Protein AF-A0A4V2QMM6-F1 (afdb_monomer_lite)

pLDDT: mean 82.6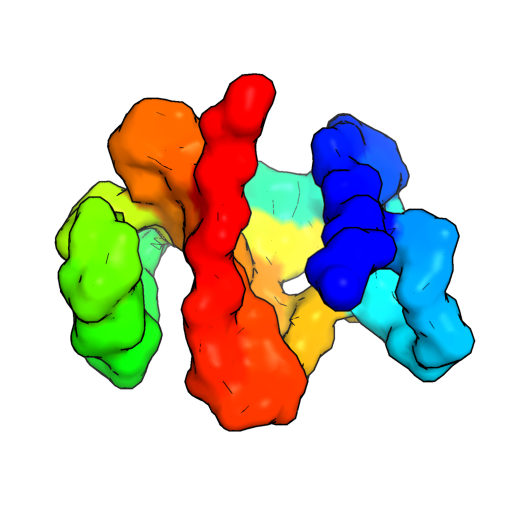5, std 11.98, range [41.34, 94.31]

Foldseek 3Di:
DDWDFDDDQAFTGTPDDPDDQAGQGRKDWAWDPDDDPPVVCVQCVVVVANDWTKTWIDGPDTHHADDPTWIWTAGPPRWIWGAHPVRHIDIDDDD

Radius of gyration: 12.96 Å; chains: 1; bounding box: 29×26×33 Å

Sequence (95 aa):
MGKRLTFSRTRLAWDQPQATHDACSDPQFVRVDKPAPAELRVQLRKLRMPRPTTFAIKCRSGSWGPDDNPVVFRGAGGVLAMTWYDGGMLKLVRR

Structure (mmCIF, N/CA/C/O backbone):
data_AF-A0A4V2QMM6-F1
#
_entry.id   AF-A0A4V2QMM6-F1
#
loop_
_atom_site.group_PDB
_atom_site.id
_atom_site.type_symbol
_atom_site.label_atom_id
_atom_site.label_alt_id
_atom_site.label_comp_id
_atom_site.label_asym_id
_atom_site.label_entity_id
_atom_site.label_seq_id
_atom_site.pdbx_PDB_ins_code
_atom_site.Cartn_x
_atom_site.Cartn_y
_atom_site.Cartn_z
_atom_site.occupancy
_atom_site.B_iso_or_equiv
_atom_site.auth_seq_id
_atom_site.auth_comp_id
_atom_site.auth_asym_id
_atom_site.auth_atom_id
_atom_site.pdbx_PDB_model_num
ATOM 1 N N . MET A 1 1 ? -16.188 11.461 -10.738 1.00 41.34 1 MET A N 1
ATOM 2 C CA . MET A 1 1 ? -14.769 11.072 -10.900 1.00 41.34 1 MET A CA 1
ATOM 3 C C . MET A 1 1 ? -14.625 9.584 -10.613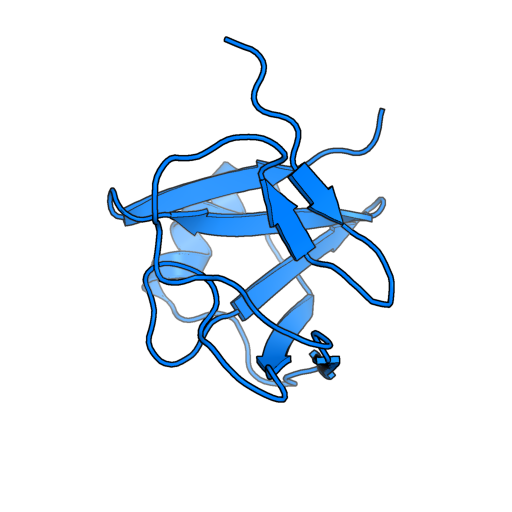 1.00 41.34 1 MET A C 1
ATOM 5 O O . MET A 1 1 ? -14.577 9.197 -9.455 1.00 41.34 1 MET A O 1
ATOM 9 N N . GLY A 1 2 ? -14.652 8.747 -11.651 1.00 51.88 2 GLY A N 1
ATOM 10 C CA . GLY A 1 2 ? -14.513 7.296 -11.531 1.00 51.88 2 GLY A CA 1
ATOM 11 C C . GLY A 1 2 ? -13.239 6.853 -12.230 1.00 51.88 2 GLY A C 1
ATOM 12 O O . GLY A 1 2 ? -13.245 6.674 -13.440 1.00 51.88 2 GLY A O 1
ATOM 13 N N . LYS A 1 3 ? -12.143 6.715 -11.483 1.00 62.78 3 LYS A N 1
ATOM 14 C CA . LYS A 1 3 ? -10.959 5.999 -11.968 1.00 62.78 3 LYS A CA 1
ATOM 15 C C . LYS A 1 3 ? -11.083 4.558 -11.485 1.00 62.78 3 LYS A C 1
ATOM 17 O O . LYS A 1 3 ? -11.393 4.337 -10.314 1.00 62.78 3 LYS A O 1
ATOM 22 N N . ARG A 1 4 ? -10.902 3.583 -12.377 1.00 65.62 4 ARG A N 1
ATOM 23 C CA . ARG A 1 4 ? -10.998 2.159 -12.030 1.00 65.62 4 ARG A CA 1
ATOM 24 C C . ARG A 1 4 ? -9.599 1.624 -11.761 1.00 65.62 4 ARG A C 1
ATOM 26 O O . ARG A 1 4 ? -8.759 1.674 -12.650 1.00 65.62 4 ARG A O 1
ATOM 33 N N . LEU A 1 5 ? -9.341 1.162 -10.540 1.00 70.25 5 LEU A N 1
ATOM 34 C CA . LEU A 1 5 ? -8.131 0.409 -10.221 1.00 70.25 5 LEU A CA 1
ATOM 35 C C . LEU A 1 5 ? -8.397 -1.058 -10.553 1.00 70.25 5 LEU A C 1
ATOM 37 O O . LEU A 1 5 ? -9.241 -1.690 -9.917 1.00 70.25 5 LEU A O 1
ATOM 41 N N . THR A 1 6 ? -7.680 -1.601 -11.527 1.00 77.25 6 THR A N 1
ATOM 42 C CA . THR A 1 6 ? -7.595 -3.045 -11.725 1.00 77.25 6 THR A CA 1
ATOM 43 C C . THR A 1 6 ? -6.600 -3.594 -10.722 1.00 77.25 6 THR A C 1
ATOM 45 O O . THR A 1 6 ? -5.428 -3.236 -10.769 1.00 77.25 6 THR A O 1
ATOM 48 N N . PHE A 1 7 ? -7.061 -4.471 -9.830 1.00 79.38 7 PHE A N 1
ATOM 49 C CA . PHE A 1 7 ? -6.216 -5.219 -8.905 1.00 79.38 7 PHE A CA 1
ATOM 50 C C . PHE A 1 7 ? -6.471 -6.722 -9.066 1.00 79.38 7 PHE A C 1
ATOM 52 O O . PHE A 1 7 ? -7.544 -7.224 -8.733 1.00 79.38 7 PHE A O 1
ATOM 59 N N . SER A 1 8 ? -5.490 -7.438 -9.610 1.00 75.56 8 SER A N 1
ATOM 60 C CA . SER A 1 8 ? -5.550 -8.868 -9.922 1.00 75.56 8 SER A CA 1
ATOM 61 C C . SER A 1 8 ? -4.215 -9.556 -9.624 1.00 75.56 8 SER A C 1
ATOM 63 O O . SER A 1 8 ? -3.237 -8.898 -9.273 1.00 75.56 8 SER A O 1
ATOM 65 N N . ARG A 1 9 ? -4.158 -10.884 -9.802 1.00 73.06 9 ARG A N 1
ATOM 66 C CA . ARG A 1 9 ? -2.916 -11.659 -9.631 1.00 73.06 9 ARG A CA 1
ATOM 67 C C . ARG A 1 9 ? -1.812 -11.276 -10.619 1.00 73.06 9 ARG A C 1
ATOM 69 O O . ARG A 1 9 ? -0.658 -11.531 -10.326 1.00 73.06 9 ARG A O 1
ATOM 76 N N . THR A 1 10 ? -2.164 -10.713 -11.772 1.00 75.19 10 THR A N 1
ATOM 77 C CA . THR A 1 10 ? -1.213 -10.431 -12.861 1.00 75.19 10 THR A CA 1
ATOM 78 C C . 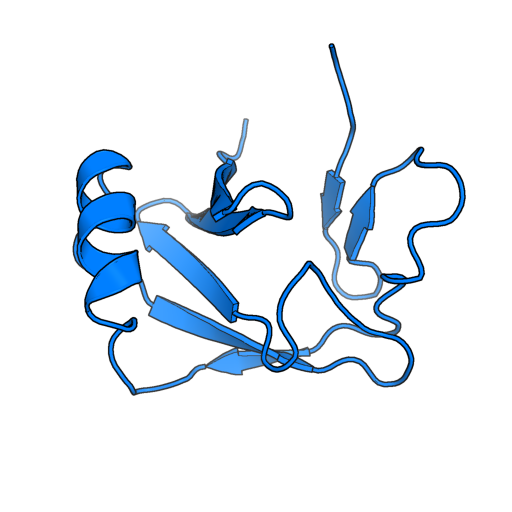THR A 1 10 ? -1.090 -8.944 -13.180 1.00 75.19 10 THR A C 1
ATOM 80 O O . THR A 1 10 ? -0.200 -8.548 -13.927 1.00 75.19 10 THR A O 1
ATOM 83 N N . ARG A 1 11 ? -1.980 -8.105 -12.639 1.00 67.44 11 ARG A N 1
ATOM 84 C CA . ARG A 1 11 ? -2.064 -6.682 -12.978 1.00 67.44 11 ARG A CA 1
ATOM 85 C C . ARG A 1 11 ? -2.586 -5.860 -11.810 1.00 67.44 11 ARG A C 1
ATOM 87 O O . ARG A 1 11 ? -3.683 -6.134 -11.317 1.00 67.44 11 ARG A O 1
ATOM 94 N N . LEU A 1 12 ? -1.834 -4.826 -11.440 1.00 78.88 12 LEU A N 1
ATOM 95 C CA . LEU A 1 12 ? -2.255 -3.754 -10.546 1.00 78.88 12 LEU A CA 1
ATOM 96 C C . LEU A 1 12 ? -2.012 -2.411 -11.257 1.00 78.88 12 LEU A C 1
ATOM 98 O O . LEU A 1 12 ? -0.876 -1.969 -11.363 1.00 78.88 12 LEU A O 1
ATOM 102 N N . ALA A 1 13 ? -3.063 -1.809 -11.815 1.00 76.56 13 ALA A N 1
ATOM 103 C CA . ALA A 1 13 ? -2.967 -0.577 -12.604 1.00 76.56 13 ALA A CA 1
ATOM 104 C C . ALA A 1 13 ? -4.301 0.177 -12.619 1.00 76.56 13 ALA A C 1
ATOM 106 O O . ALA A 1 13 ? -5.362 -0.427 -12.473 1.00 76.56 13 ALA A O 1
ATOM 107 N N . TRP A 1 14 ? -4.271 1.488 -12.846 1.00 69.00 14 TRP A N 1
ATOM 108 C CA . TRP A 1 14 ? -5.484 2.252 -13.135 1.00 69.00 14 TRP A CA 1
ATOM 109 C C . TRP A 1 14 ? -5.859 2.074 -14.609 1.00 69.00 14 TRP A C 1
ATOM 111 O O . TRP A 1 14 ? -5.012 2.209 -15.485 1.00 69.00 14 TRP A O 1
ATOM 121 N N . ASP A 1 15 ? -7.128 1.798 -14.903 1.00 65.75 15 ASP A N 1
ATOM 122 C CA . ASP A 1 15 ? -7.598 1.496 -16.262 1.00 65.75 15 ASP A CA 1
ATOM 123 C C . ASP A 1 15 ? -7.667 2.727 -17.185 1.00 65.75 15 ASP A C 1
ATOM 125 O O . ASP A 1 15 ? -8.148 2.602 -18.302 1.00 65.75 15 ASP A O 1
ATOM 129 N N . GLN A 1 16 ? -7.159 3.887 -16.749 1.00 67.12 16 GLN A N 1
ATOM 130 C CA . GLN A 1 16 ? -6.787 5.040 -17.585 1.00 67.12 16 GLN A CA 1
ATOM 131 C C . GLN A 1 16 ? -6.000 6.082 -16.757 1.00 67.12 16 GLN A C 1
ATOM 133 O O . GLN A 1 16 ? -6.592 6.919 -16.065 1.00 67.12 16 GLN A O 1
ATOM 138 N N . PRO A 1 17 ? -4.660 6.054 -16.810 1.00 52.38 17 PRO A N 1
ATOM 139 C CA . PRO A 1 17 ? -3.904 7.300 -16.758 1.00 52.38 17 PRO A CA 1
ATOM 140 C C . PRO A 1 17 ? -2.883 7.380 -17.901 1.00 52.38 17 PRO A C 1
ATOM 142 O O . PRO A 1 17 ? -2.214 6.403 -18.234 1.00 52.38 17 PRO A O 1
ATOM 145 N N . GLN A 1 18 ? -2.758 8.571 -18.490 1.00 50.25 18 GLN A N 1
ATOM 146 C CA . GLN A 1 18 ? -1.581 8.948 -19.270 1.00 50.25 18 GLN A CA 1
ATOM 147 C C . GLN A 1 18 ? -0.325 8.656 -18.439 1.00 50.25 18 GLN A C 1
ATOM 149 O O . GLN A 1 18 ? -0.200 9.177 -17.335 1.00 50.25 18 GLN A O 1
ATOM 154 N N . ALA A 1 19 ? 0.548 7.810 -18.991 1.00 50.25 19 ALA A N 1
ATOM 155 C CA . ALA A 1 19 ? 1.975 7.685 -18.697 1.00 50.25 19 ALA A CA 1
ATOM 156 C C . ALA A 1 19 ? 2.412 8.005 -17.252 1.00 50.25 19 ALA A C 1
ATOM 158 O O . ALA A 1 19 ? 3.273 8.850 -17.034 1.00 50.25 19 ALA A O 1
ATOM 159 N N . THR A 1 20 ? 1.868 7.314 -16.253 1.00 53.75 20 THR A N 1
ATOM 160 C CA . THR A 1 20 ? 2.622 7.119 -15.009 1.00 53.75 20 THR A CA 1
ATOM 161 C C . THR A 1 20 ? 3.558 5.940 -15.254 1.00 53.75 20 THR A C 1
ATOM 163 O O . THR A 1 20 ? 3.095 4.884 -15.691 1.00 53.75 20 THR A O 1
ATOM 166 N N . HIS A 1 21 ? 4.862 6.107 -15.014 1.00 57.88 21 HIS A N 1
ATOM 167 C CA . HIS A 1 21 ? 5.879 5.051 -15.174 1.00 57.88 21 HIS A CA 1
ATOM 168 C C . HIS A 1 21 ? 5.646 3.830 -14.250 1.00 57.88 21 HIS A C 1
ATOM 170 O O . HIS A 1 21 ? 6.310 2.800 -14.356 1.00 57.88 21 HIS A O 1
ATOM 176 N N . ASP A 1 22 ? 4.637 3.937 -13.396 1.00 66.56 22 ASP A N 1
ATOM 177 C CA . ASP A 1 22 ? 4.162 3.025 -12.369 1.00 66.56 22 ASP A CA 1
ATOM 178 C C . ASP A 1 22 ? 3.317 1.879 -12.942 1.00 66.56 22 ASP A C 1
ATOM 180 O O . ASP A 1 22 ? 2.180 1.615 -12.537 1.00 66.56 22 ASP A O 1
ATOM 184 N N . ALA A 1 23 ? 3.869 1.201 -13.942 1.00 75.75 23 ALA A N 1
ATOM 185 C CA . ALA A 1 23 ? 3.319 -0.028 -14.486 1.00 75.75 23 ALA A CA 1
ATOM 186 C C . ALA A 1 23 ? 4.022 -1.223 -13.831 1.00 75.75 23 ALA A C 1
ATOM 188 O O . ALA A 1 23 ? 4.925 -1.828 -14.410 1.00 75.75 23 ALA A O 1
ATOM 189 N N . CYS A 1 24 ? 3.603 -1.562 -12.610 1.00 83.44 24 CYS A N 1
ATOM 190 C CA . CYS A 1 24 ? 4.117 -2.729 -11.901 1.00 83.44 24 CYS A CA 1
ATOM 191 C C . CYS A 1 24 ? 3.715 -4.018 -12.631 1.00 83.44 24 CYS A C 1
ATOM 193 O O . CYS A 1 24 ? 2.547 -4.426 -12.618 1.00 83.44 24 CYS A O 1
ATOM 195 N N . SER A 1 25 ? 4.689 -4.656 -13.277 1.00 85.88 25 SER A N 1
ATOM 196 C CA . SER A 1 25 ? 4.502 -5.938 -13.952 1.00 85.88 25 SER A CA 1
ATOM 197 C C . SER A 1 25 ? 4.624 -7.083 -12.954 1.00 85.88 25 SER A C 1
ATOM 199 O O . SER A 1 25 ? 5.605 -7.142 -12.209 1.00 85.88 25 SER A O 1
ATOM 201 N N . ASP A 1 26 ? 3.649 -7.997 -12.971 1.00 84.56 26 ASP A N 1
ATOM 202 C CA . ASP A 1 26 ? 3.612 -9.198 -12.124 1.00 84.56 26 ASP A CA 1
ATOM 203 C C . ASP A 1 26 ? 3.798 -8.872 -10.622 1.00 84.56 26 ASP A C 1
ATOM 205 O O . ASP A 1 26 ? 4.814 -9.236 -10.022 1.00 84.56 26 ASP A O 1
ATOM 209 N N . PRO A 1 27 ? 2.859 -8.113 -10.014 1.00 88.88 27 PRO A N 1
ATOM 210 C CA . PRO A 1 27 ? 3.003 -7.642 -8.644 1.00 88.88 27 PRO A CA 1
ATOM 211 C C . PRO A 1 27 ? 2.957 -8.801 -7.645 1.00 88.88 27 PRO A C 1
ATOM 213 O O . PRO A 1 27 ? 1.960 -9.518 -7.530 1.00 88.88 27 PRO A O 1
ATOM 216 N N . GLN A 1 28 ? 4.009 -8.922 -6.842 1.00 92.12 28 GLN A N 1
ATOM 217 C CA . GLN A 1 28 ? 4.077 -9.834 -5.709 1.00 92.12 28 GLN A CA 1
ATOM 218 C C . GLN A 1 28 ? 3.912 -9.073 -4.396 1.00 92.12 28 GLN A C 1
ATOM 220 O O . GLN A 1 28 ? 4.595 -8.082 -4.139 1.00 92.12 28 GLN A O 1
ATOM 225 N N . PHE A 1 29 ? 3.027 -9.576 -3.535 1.00 91.62 29 PHE A N 1
ATOM 226 C CA . PHE A 1 29 ? 2.765 -9.007 -2.215 1.00 91.62 29 PHE A CA 1
ATOM 227 C C . PHE A 1 29 ? 3.471 -9.842 -1.160 1.00 91.62 29 PHE A C 1
ATOM 229 O O . PHE A 1 29 ? 3.035 -10.946 -0.829 1.00 91.62 29 PHE A O 1
ATOM 236 N N . VAL A 1 30 ? 4.559 -9.305 -0.618 1.00 93.69 30 VAL A N 1
ATOM 237 C CA . VAL A 1 30 ? 5.341 -9.977 0.420 1.00 93.69 30 VAL A CA 1
ATOM 238 C C . VAL A 1 30 ? 4.945 -9.396 1.763 1.00 93.69 30 VAL A C 1
ATOM 240 O O . VAL A 1 30 ? 5.061 -8.191 1.980 1.00 93.69 30 VAL A O 1
ATOM 243 N N . ARG A 1 31 ? 4.462 -10.244 2.672 1.00 93.88 31 ARG A N 1
ATOM 244 C CA . ARG A 1 31 ? 4.137 -9.812 4.031 1.00 93.88 31 ARG A CA 1
ATOM 245 C C . ARG A 1 31 ? 5.397 -9.286 4.714 1.00 93.88 31 ARG A C 1
ATOM 247 O O . ARG A 1 31 ? 6.448 -9.918 4.664 1.00 93.88 31 ARG A O 1
ATOM 254 N N . VAL A 1 32 ? 5.263 -8.140 5.366 1.00 91.94 32 VAL A N 1
ATOM 255 C CA . VAL A 1 32 ? 6.323 -7.520 6.155 1.00 91.94 32 VAL A CA 1
ATOM 256 C C . VAL A 1 32 ? 5.894 -7.565 7.613 1.00 91.94 32 VAL A C 1
ATOM 258 O O . VAL A 1 32 ? 4.905 -6.939 7.988 1.00 91.94 32 VAL A O 1
ATOM 261 N N . ASP A 1 33 ? 6.647 -8.275 8.451 1.00 87.38 33 ASP A N 1
ATOM 262 C CA . ASP A 1 33 ? 6.342 -8.406 9.886 1.00 87.38 33 ASP A CA 1
ATOM 263 C C . ASP A 1 33 ? 6.802 -7.197 10.719 1.00 87.38 33 ASP A C 1
ATOM 265 O O . ASP A 1 33 ? 6.811 -7.223 11.949 1.00 87.38 33 ASP A O 1
ATOM 269 N N . LYS A 1 34 ? 7.142 -6.095 10.046 1.00 85.19 34 LYS A N 1
ATOM 270 C CA . LYS A 1 34 ? 7.413 -4.803 10.673 1.00 85.19 34 LYS A CA 1
ATOM 271 C C . LYS A 1 34 ? 6.139 -3.951 10.701 1.00 85.19 34 LYS A C 1
ATOM 273 O O . LYS A 1 34 ? 5.380 -3.933 9.724 1.00 85.19 34 LYS A O 1
ATOM 278 N N . PRO A 1 35 ?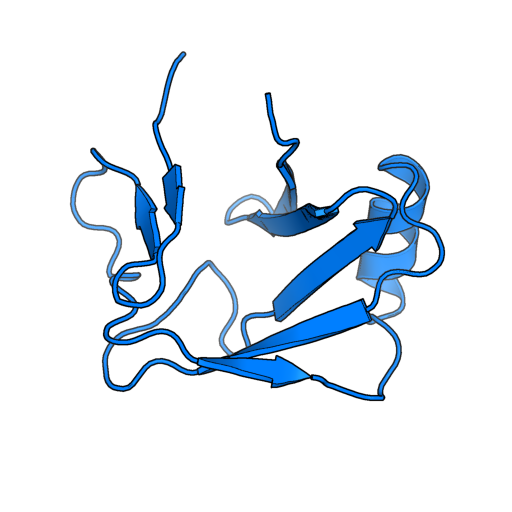 5.900 -3.212 11.796 1.00 81.62 35 PRO A N 1
ATOM 279 C CA . PRO A 1 35 ? 4.799 -2.263 11.852 1.00 81.62 35 PRO A CA 1
ATOM 280 C C . PRO A 1 35 ? 4.968 -1.166 10.793 1.00 81.62 35 PRO A C 1
ATOM 282 O O . PRO A 1 35 ? 6.081 -0.854 10.371 1.00 81.62 35 PRO A O 1
ATOM 285 N N . ALA A 1 36 ? 3.849 -0.557 10.395 1.00 85.56 36 ALA A N 1
ATOM 286 C CA . ALA A 1 36 ? 3.869 0.620 9.534 1.00 85.56 36 ALA A CA 1
ATOM 287 C C . ALA A 1 36 ? 4.733 1.742 10.156 1.00 85.56 36 ALA A C 1
ATOM 289 O O . ALA A 1 36 ? 4.679 1.920 11.383 1.00 85.56 36 ALA A O 1
ATOM 290 N N . PRO A 1 37 ? 5.471 2.521 9.342 1.00 84.75 37 PRO A N 1
ATOM 291 C CA . PRO A 1 37 ? 6.193 3.710 9.792 1.00 84.75 37 PRO A CA 1
ATOM 292 C C . PRO A 1 37 ? 5.323 4.641 10.647 1.00 84.75 37 PRO A C 1
ATOM 294 O O . PRO A 1 37 ? 4.107 4.739 10.451 1.00 84.75 37 PRO A O 1
ATOM 297 N N . ALA A 1 38 ? 5.935 5.320 11.621 1.00 86.56 38 ALA A N 1
ATOM 298 C CA . ALA A 1 38 ? 5.214 6.135 12.604 1.00 86.56 38 ALA A CA 1
ATOM 299 C C . ALA A 1 38 ? 4.339 7.223 11.955 1.00 86.56 38 ALA A C 1
ATOM 301 O O . ALA A 1 38 ? 3.196 7.418 12.377 1.00 86.56 38 ALA A O 1
ATOM 302 N N . GLU A 1 39 ? 4.843 7.854 10.895 1.00 83.81 39 GLU A N 1
ATOM 303 C CA . GLU A 1 39 ? 4.128 8.838 10.075 1.00 83.81 39 GLU A CA 1
ATOM 304 C C . GLU A 1 39 ? 2.837 8.270 9.457 1.00 83.81 39 GLU A C 1
ATOM 306 O O . GLU A 1 39 ? 1.755 8.849 9.602 1.00 83.81 39 GLU A O 1
ATOM 311 N N . LEU A 1 40 ? 2.901 7.064 8.885 1.00 88.12 40 LEU A N 1
ATOM 312 C CA . LEU A 1 40 ? 1.759 6.415 8.243 1.00 88.12 40 LEU A CA 1
ATOM 313 C C . LEU A 1 40 ? 0.748 5.893 9.271 1.00 88.12 40 LEU A C 1
ATOM 315 O O . LEU A 1 40 ? -0.457 5.881 9.017 1.00 88.12 40 LEU A O 1
ATOM 319 N N . ARG A 1 41 ? 1.190 5.520 10.481 1.00 90.44 41 ARG A N 1
ATOM 320 C CA . ARG A 1 41 ? 0.299 5.030 11.554 1.00 90.44 41 ARG A CA 1
ATOM 321 C C . ARG A 1 41 ? -0.761 6.045 11.974 1.00 90.44 41 ARG A C 1
ATOM 323 O O . ARG A 1 41 ? -1.827 5.640 12.444 1.00 90.44 41 ARG A O 1
ATOM 330 N N . VAL A 1 42 ? -0.490 7.347 11.877 1.00 90.75 42 VAL A N 1
ATOM 331 C CA . VAL A 1 42 ? -1.492 8.385 12.183 1.00 90.75 42 VAL A CA 1
ATOM 332 C C . VAL A 1 42 ? -2.570 8.408 11.102 1.00 90.75 42 VAL A C 1
ATOM 334 O O . VAL A 1 42 ? -3.761 8.384 11.419 1.00 90.75 42 VAL A O 1
ATOM 337 N N . GLN A 1 43 ? -2.168 8.380 9.831 1.00 91.50 43 GLN A N 1
ATOM 338 C CA . GLN A 1 43 ? -3.092 8.359 8.697 1.00 91.50 43 GLN A CA 1
ATOM 339 C C . GLN A 1 43 ? -3.937 7.075 8.685 1.00 91.50 43 GLN A C 1
ATOM 341 O O . GLN A 1 43 ? -5.162 7.133 8.587 1.00 91.50 43 GLN A O 1
ATOM 346 N N . LEU A 1 44 ? -3.319 5.915 8.917 1.00 93.75 44 LEU A N 1
ATOM 347 C CA . LEU A 1 44 ? -4.007 4.624 9.010 1.00 93.75 44 LEU A CA 1
ATOM 348 C C . LEU A 1 44 ? -5.050 4.597 10.138 1.00 93.75 44 LEU A C 1
ATOM 350 O O . LEU A 1 44 ? -6.157 4.085 9.953 1.00 93.75 44 LEU A O 1
ATOM 354 N N . ARG A 1 45 ? -4.755 5.214 11.290 1.00 93.19 45 ARG A N 1
ATOM 355 C CA . ARG A 1 45 ? -5.738 5.385 12.372 1.00 93.19 45 ARG A CA 1
ATOM 356 C C . ARG A 1 45 ? -6.928 6.243 11.939 1.00 93.19 45 ARG A C 1
ATOM 358 O O . ARG A 1 45 ? -8.063 5.833 12.180 1.00 93.19 45 ARG A O 1
ATOM 365 N N . LYS A 1 46 ? -6.698 7.361 11.238 1.00 92.56 46 LYS A N 1
ATOM 366 C CA . LYS A 1 46 ? -7.775 8.199 10.665 1.00 92.56 46 LYS A CA 1
ATOM 367 C C . LYS A 1 46 ? -8.649 7.418 9.674 1.00 92.56 46 LYS A C 1
ATOM 369 O O . LYS A 1 46 ? -9.862 7.598 9.648 1.00 92.56 46 LYS A O 1
ATOM 374 N N . LEU A 1 47 ? -8.062 6.472 8.938 1.00 92.75 47 LEU A N 1
ATOM 375 C CA . LEU A 1 47 ? -8.780 5.572 8.025 1.00 92.75 47 LEU A CA 1
ATOM 376 C C . LEU A 1 47 ? -9.507 4.404 8.717 1.00 92.75 47 LEU A C 1
ATOM 378 O O . LEU A 1 47 ? -10.119 3.573 8.034 1.00 92.75 47 LEU A O 1
ATOM 382 N N . ARG A 1 48 ? -9.498 4.350 10.057 1.00 93.88 48 ARG A N 1
ATOM 383 C CA . ARG A 1 48 ? -10.028 3.247 10.880 1.00 93.88 48 ARG A CA 1
ATOM 384 C C . ARG A 1 48 ? -9.312 1.913 10.625 1.00 93.88 48 ARG A C 1
ATOM 386 O O . ARG A 1 48 ? -9.924 0.851 10.662 1.00 93.88 48 ARG A O 1
ATOM 393 N N . MET A 1 49 ? -8.003 1.969 10.380 1.00 94.31 49 MET A N 1
ATOM 394 C CA . MET A 1 49 ? -7.114 0.818 10.184 1.00 94.31 49 MET A CA 1
ATOM 395 C C . MET A 1 49 ? -5.969 0.846 11.215 1.00 94.31 49 MET A C 1
ATOM 397 O O . MET A 1 49 ? -4.819 1.062 10.851 1.00 94.31 49 MET A O 1
ATOM 401 N N . PRO A 1 50 ? -6.240 0.659 12.521 1.00 90.88 50 PRO A N 1
ATOM 402 C CA . PRO A 1 50 ? -5.231 0.848 13.571 1.00 90.88 50 PRO A CA 1
ATOM 403 C C . PRO A 1 50 ? -4.167 -0.260 13.639 1.00 90.88 50 PRO A C 1
ATOM 405 O O . PRO A 1 50 ? -3.106 -0.045 14.222 1.00 90.88 50 PRO A O 1
ATOM 408 N N . ARG A 1 51 ? -4.455 -1.445 13.086 1.00 91.00 51 ARG A N 1
ATOM 409 C CA . ARG A 1 51 ? -3.572 -2.625 13.100 1.00 91.00 51 ARG A CA 1
ATOM 410 C C . ARG A 1 51 ? -3.581 -3.336 11.739 1.00 91.00 51 ARG A C 1
ATOM 412 O O . ARG A 1 51 ? -4.077 -4.458 11.650 1.00 91.00 51 ARG A O 1
ATOM 419 N N . PRO A 1 52 ? -3.140 -2.679 10.655 1.00 93.88 52 PRO A N 1
ATOM 420 C CA . PRO A 1 52 ? -3.112 -3.323 9.356 1.00 93.88 52 PRO A CA 1
ATOM 421 C C . PRO A 1 52 ? -1.940 -4.301 9.268 1.00 93.88 52 PRO A C 1
ATOM 423 O O . PRO A 1 52 ? -0.916 -4.132 9.927 1.00 93.88 52 PRO A O 1
ATOM 426 N N . THR A 1 53 ? -2.079 -5.306 8.412 1.00 93.38 53 THR A N 1
ATOM 427 C CA . THR A 1 53 ? -0.944 -6.101 7.941 1.00 93.38 53 THR A CA 1
ATOM 428 C C . THR A 1 53 ? -0.257 -5.350 6.807 1.00 93.38 53 THR A C 1
ATOM 430 O O . THR A 1 53 ? -0.926 -4.918 5.867 1.00 93.38 53 THR A O 1
ATOM 433 N N . THR A 1 54 ? 1.061 -5.201 6.887 1.00 93.81 54 THR A N 1
ATOM 434 C CA . THR A 1 54 ? 1.864 -4.534 5.858 1.00 93.81 54 THR A CA 1
ATOM 435 C C . THR A 1 54 ? 2.310 -5.544 4.807 1.00 93.81 54 THR A C 1
ATOM 437 O O . THR A 1 54 ? 2.784 -6.632 5.141 1.00 93.81 54 THR A O 1
ATOM 440 N N . PHE A 1 55 ? 2.192 -5.173 3.536 1.00 93.06 55 PHE A N 1
ATOM 441 C CA . PHE A 1 55 ? 2.735 -5.923 2.412 1.00 93.06 55 PHE A CA 1
ATOM 442 C C . PHE A 1 55 ? 3.627 -5.009 1.583 1.00 93.06 55 PHE A C 1
ATOM 444 O O . PHE A 1 55 ? 3.181 -3.946 1.161 1.00 93.06 55 PHE A O 1
ATOM 451 N N . ALA A 1 56 ? 4.862 -5.429 1.335 1.00 91.38 56 ALA A N 1
ATOM 452 C CA . ALA A 1 56 ? 5.703 -4.814 0.320 1.00 91.38 56 ALA A CA 1
ATOM 453 C C . ALA A 1 56 ? 5.236 -5.270 -1.063 1.00 91.38 56 ALA A C 1
ATOM 455 O O . ALA A 1 56 ? 4.869 -6.437 -1.243 1.00 91.38 56 ALA A O 1
ATOM 456 N N . ILE A 1 57 ? 5.267 -4.355 -2.025 1.00 91.31 57 ILE A N 1
ATOM 457 C CA . ILE A 1 57 ? 4.953 -4.638 -3.421 1.00 91.31 57 ILE A CA 1
ATOM 458 C C . ILE A 1 57 ? 6.273 -4.806 -4.161 1.00 91.31 57 ILE A C 1
ATOM 460 O O . ILE A 1 57 ? 7.097 -3.897 -4.197 1.00 91.31 57 ILE A O 1
ATOM 464 N N . LYS A 1 58 ? 6.481 -5.987 -4.739 1.00 90.44 58 LYS A N 1
ATOM 465 C CA . LYS A 1 58 ? 7.603 -6.253 -5.638 1.00 90.44 58 LYS A CA 1
ATOM 466 C C . LYS A 1 58 ? 7.079 -6.395 -7.052 1.00 90.44 58 LYS A C 1
ATOM 468 O O . LYS A 1 58 ? 6.147 -7.158 -7.284 1.00 90.44 58 LYS A O 1
ATOM 473 N N . CYS A 1 59 ? 7.698 -5.687 -7.981 1.00 88.00 59 CYS A N 1
ATOM 474 C CA . CYS A 1 59 ? 7.402 -5.794 -9.401 1.00 88.00 59 CYS A CA 1
ATOM 475 C C . CYS A 1 59 ? 8.524 -6.587 -10.068 1.00 88.00 59 CYS A C 1
ATOM 477 O O . CYS A 1 59 ? 9.695 -6.397 -9.735 1.00 88.00 59 CYS A O 1
ATOM 479 N N . ARG A 1 60 ? 8.191 -7.456 -11.026 1.00 86.94 60 ARG A N 1
ATOM 480 C CA . ARG A 1 60 ? 9.201 -8.078 -11.897 1.00 86.94 60 ARG A CA 1
ATOM 481 C C . ARG A 1 60 ? 9.930 -7.015 -12.723 1.00 86.94 60 ARG A C 1
ATOM 483 O O . ARG A 1 60 ? 11.133 -7.109 -12.933 1.00 86.94 60 ARG A O 1
ATOM 490 N N . SER A 1 61 ? 9.183 -6.019 -13.188 1.00 83.69 61 SER A N 1
ATOM 491 C CA . SER A 1 61 ? 9.683 -4.826 -13.871 1.00 83.69 61 SER A CA 1
ATOM 492 C C . SER A 1 61 ? 8.752 -3.639 -13.608 1.00 83.69 61 SER A C 1
ATOM 494 O O . SER A 1 61 ? 7.560 -3.839 -13.357 1.00 83.69 61 SER A O 1
ATOM 496 N N . GLY A 1 62 ? 9.283 -2.418 -13.718 1.00 84.62 62 GLY A N 1
ATOM 497 C CA . GLY A 1 62 ? 8.559 -1.181 -13.403 1.00 84.62 62 GLY A CA 1
ATOM 498 C C . GLY A 1 62 ? 8.522 -0.875 -11.903 1.00 84.62 62 GLY A C 1
ATOM 499 O O . GLY A 1 62 ? 9.145 -1.572 -11.102 1.00 84.62 62 GLY A O 1
ATOM 500 N N . SER A 1 63 ? 7.786 0.169 -11.534 1.00 83.31 63 SER A N 1
ATOM 501 C CA . SER A 1 63 ? 7.560 0.595 -10.149 1.00 83.31 63 SER A CA 1
ATOM 502 C C . SER A 1 63 ? 6.067 0.605 -9.817 1.00 83.31 63 SER A C 1
ATOM 504 O O . SER A 1 63 ? 5.207 0.471 -10.694 1.00 83.31 63 SER A O 1
ATOM 506 N N . TRP A 1 64 ? 5.748 0.735 -8.532 1.00 84.25 64 TRP A N 1
ATOM 507 C CA . TRP A 1 64 ? 4.385 0.955 -8.070 1.00 84.25 64 TRP A CA 1
ATOM 508 C C . TRP A 1 64 ? 4.338 2.180 -7.169 1.00 84.25 64 TRP A C 1
ATOM 510 O O . TRP A 1 64 ? 4.968 2.174 -6.119 1.00 84.25 64 TRP A O 1
ATOM 520 N N . GLY A 1 65 ? 3.498 3.152 -7.510 1.00 81.00 65 GLY A N 1
ATOM 521 C CA . GLY A 1 65 ? 3.200 4.278 -6.638 1.00 81.00 65 GLY A CA 1
ATOM 522 C C . GLY A 1 65 ? 4.381 5.236 -6.423 1.00 81.00 65 GLY A C 1
ATOM 523 O O . GLY A 1 65 ? 5.441 5.095 -7.027 1.00 81.00 65 GLY A O 1
ATOM 524 N N . PRO A 1 66 ? 4.195 6.228 -5.540 1.00 79.88 66 PRO A N 1
ATOM 525 C CA . PRO A 1 66 ? 5.136 7.338 -5.380 1.00 79.88 66 PRO A CA 1
ATOM 526 C C . PRO A 1 66 ? 6.441 6.982 -4.656 1.00 79.88 66 PRO A C 1
ATOM 528 O O . PRO A 1 66 ? 7.360 7.795 -4.655 1.00 79.88 66 PRO A O 1
ATOM 531 N N . ASP A 1 67 ? 6.511 5.817 -4.010 1.00 78.75 67 ASP A N 1
ATOM 532 C CA . ASP A 1 67 ? 7.591 5.464 -3.090 1.00 78.75 67 ASP A CA 1
ATOM 533 C C . ASP A 1 67 ? 8.553 4.449 -3.721 1.00 78.75 67 ASP A C 1
ATOM 535 O O . ASP A 1 67 ? 8.119 3.484 -4.349 1.00 78.75 67 ASP A O 1
ATOM 539 N N . ASP A 1 68 ? 9.855 4.580 -3.443 1.00 78.88 68 ASP A N 1
ATOM 540 C CA . ASP A 1 68 ? 10.880 3.606 -3.869 1.00 78.88 68 ASP A CA 1
ATOM 541 C C . ASP A 1 68 ? 10.677 2.213 -3.247 1.00 78.88 68 ASP A C 1
ATOM 543 O O . ASP A 1 68 ? 11.111 1.196 -3.787 1.00 78.88 68 ASP A O 1
ATOM 547 N N . ASN A 1 69 ? 10.013 2.157 -2.088 1.00 81.44 69 ASN A N 1
ATOM 548 C CA . ASN A 1 69 ? 9.677 0.926 -1.375 1.00 81.44 69 ASN A CA 1
ATOM 549 C C . ASN A 1 69 ? 8.165 0.850 -1.152 1.00 81.44 69 ASN A C 1
ATOM 551 O O . ASN A 1 69 ? 7.691 1.068 -0.031 1.00 81.44 69 ASN A O 1
ATOM 555 N N . PRO A 1 70 ? 7.391 0.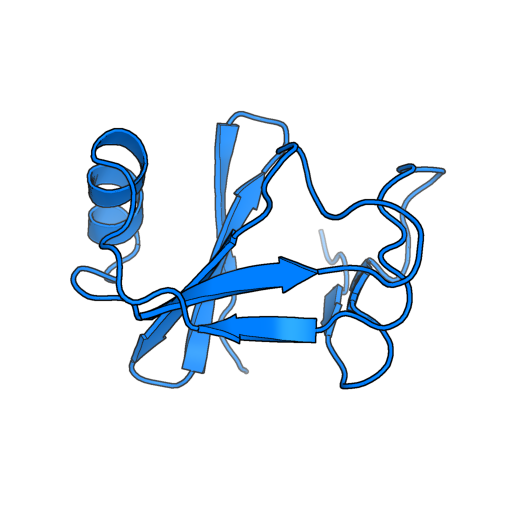550 -2.203 1.00 87.31 70 PRO A N 1
ATOM 556 C CA . PRO A 1 70 ? 5.951 0.619 -2.117 1.00 87.31 70 PRO A CA 1
ATOM 557 C C . PRO A 1 70 ? 5.377 -0.410 -1.156 1.00 87.31 70 PRO A C 1
ATOM 559 O O . PRO A 1 70 ? 5.705 -1.602 -1.193 1.00 87.31 70 PRO A O 1
ATOM 562 N N . VAL A 1 71 ? 4.442 0.053 -0.333 1.00 90.94 71 VAL A N 1
ATOM 563 C CA . VAL A 1 71 ? 3.710 -0.787 0.609 1.00 90.94 71 VAL A CA 1
ATOM 564 C C . VAL A 1 71 ? 2.207 -0.621 0.449 1.00 90.94 71 VAL A C 1
ATOM 566 O O . VAL A 1 71 ? 1.691 0.460 0.174 1.00 90.94 71 VAL A O 1
ATOM 569 N N . VAL A 1 72 ? 1.486 -1.714 0.681 1.00 92.56 72 VAL A N 1
ATOM 570 C CA . VAL A 1 72 ? 0.038 -1.703 0.867 1.00 92.56 72 VAL A CA 1
ATOM 571 C C . VAL A 1 72 ? -0.301 -2.241 2.249 1.00 92.56 72 VAL A C 1
ATOM 573 O O . VAL A 1 72 ? 0.262 -3.223 2.736 1.00 92.56 72 VAL A O 1
ATOM 576 N N . PHE A 1 73 ? -1.252 -1.586 2.894 1.00 94.00 73 PHE A N 1
ATOM 577 C CA . PHE A 1 73 ? -1.750 -1.936 4.211 1.00 94.00 73 PHE A CA 1
ATOM 578 C C . PHE A 1 73 ? -3.087 -2.639 4.064 1.00 94.00 73 PHE A C 1
ATOM 580 O O . PHE A 1 73 ? -4.035 -2.072 3.528 1.00 94.00 73 PHE A O 1
ATOM 587 N N . ARG A 1 74 ? -3.200 -3.860 4.579 1.00 93.62 74 ARG A N 1
ATOM 588 C CA . ARG A 1 74 ? -4.459 -4.603 4.605 1.00 93.62 74 ARG A CA 1
ATOM 589 C C . ARG A 1 74 ? -5.083 -4.536 5.989 1.00 93.62 74 ARG A C 1
ATOM 591 O O . ARG A 1 74 ? -4.512 -5.015 6.964 1.00 93.62 74 ARG A O 1
ATOM 598 N N . GLY A 1 75 ? -6.266 -3.944 6.066 1.00 93.00 75 GLY A N 1
ATOM 599 C CA . GLY A 1 75 ? -7.098 -3.898 7.261 1.00 93.00 75 GLY A CA 1
ATOM 600 C C . GLY A 1 75 ? -8.086 -5.061 7.341 1.00 93.00 75 GLY A C 1
ATOM 601 O O . GLY A 1 75 ? -8.132 -5.948 6.482 1.00 93.00 75 GLY A O 1
ATOM 602 N N . ALA A 1 76 ? -8.915 -5.030 8.384 1.00 90.00 76 ALA A N 1
ATOM 603 C CA . ALA A 1 76 ? -10.037 -5.950 8.536 1.00 90.00 76 ALA A CA 1
ATOM 604 C C . ALA A 1 76 ? -11.019 -5.841 7.353 1.00 90.00 76 ALA A C 1
ATOM 606 O O . ALA A 1 76 ? -11.106 -4.805 6.692 1.00 90.00 76 ALA A O 1
ATOM 607 N N . GLY A 1 77 ? -11.743 -6.926 7.066 1.00 87.00 77 GLY A N 1
ATOM 608 C CA . GLY A 1 77 ? -12.740 -6.955 5.987 1.00 87.00 77 GLY A CA 1
ATOM 609 C C . GLY A 1 77 ? -12.161 -6.812 4.572 1.00 87.00 77 GLY A C 1
ATOM 610 O O . GLY A 1 77 ? -12.904 -6.550 3.635 1.00 87.00 77 GLY A O 1
ATOM 611 N N . GLY A 1 78 ? -10.842 -6.958 4.398 1.00 86.44 78 GLY A N 1
ATOM 612 C CA . GLY A 1 78 ? -10.194 -6.830 3.088 1.00 86.44 78 GLY A CA 1
ATOM 613 C C . GLY A 1 78 ? -10.038 -5.390 2.597 1.00 86.44 78 GLY A C 1
ATOM 614 O O . GLY A 1 78 ? -9.706 -5.188 1.433 1.00 86.44 78 GLY A O 1
ATOM 615 N N . VAL A 1 79 ? -10.247 -4.403 3.470 1.00 92.31 79 VAL A N 1
ATOM 616 C CA . VAL A 1 79 ? -9.963 -2.993 3.184 1.00 92.31 79 VAL A CA 1
ATOM 617 C C . VAL A 1 79 ? -8.464 -2.806 2.965 1.00 92.31 79 VAL A C 1
ATOM 619 O O . VAL A 1 79 ? -7.658 -3.338 3.730 1.00 92.31 79 VAL A O 1
ATOM 622 N N . LEU A 1 80 ? -8.089 -2.027 1.954 1.00 93.44 80 LEU A N 1
ATOM 623 C CA . LEU A 1 80 ? -6.696 -1.695 1.667 1.00 93.44 80 LEU A CA 1
ATOM 624 C C . LEU A 1 80 ? -6.439 -0.204 1.887 1.00 93.44 80 LEU A C 1
ATOM 626 O O . LEU A 1 80 ? -7.330 0.619 1.675 1.00 93.44 80 LEU A O 1
ATOM 630 N N . ALA A 1 81 ? -5.215 0.136 2.278 1.00 94.25 81 ALA A N 1
ATOM 631 C CA . ALA A 1 81 ? -4.707 1.497 2.252 1.00 94.25 81 ALA A CA 1
ATOM 632 C C . ALA A 1 81 ? -3.315 1.560 1.614 1.00 94.25 81 ALA A C 1
ATOM 634 O O . ALA A 1 81 ? -2.534 0.622 1.755 1.00 94.25 81 ALA A O 1
ATOM 635 N N . MET A 1 82 ? -3.021 2.645 0.903 1.00 91.81 82 MET A N 1
ATOM 636 C CA . MET A 1 82 ? -1.746 2.873 0.212 1.00 91.81 82 MET A CA 1
ATOM 637 C C . MET A 1 82 ? -1.454 4.369 0.103 1.00 91.81 82 MET A C 1
ATOM 639 O O . MET A 1 82 ? -2.388 5.173 0.039 1.00 91.81 82 MET A O 1
ATOM 643 N N . THR A 1 83 ? -0.172 4.717 0.080 1.00 86.81 83 THR A N 1
ATOM 644 C CA . THR A 1 83 ? 0.317 6.080 -0.142 1.00 86.81 83 THR A CA 1
ATOM 645 C C . THR A 1 83 ? -0.003 6.559 -1.560 1.00 86.81 83 THR A C 1
ATOM 647 O O . THR A 1 83 ? -0.229 5.762 -2.477 1.00 86.81 83 THR A O 1
ATOM 650 N N . TRP A 1 84 ? -0.078 7.877 -1.732 1.00 85.75 84 TRP A N 1
ATOM 651 C CA . TRP A 1 84 ? -0.402 8.534 -2.995 1.00 85.75 84 TRP A CA 1
ATOM 652 C C . TRP A 1 84 ? 0.556 9.693 -3.286 1.00 85.75 84 TRP A C 1
ATOM 654 O O . TRP A 1 84 ? 1.215 10.190 -2.377 1.00 85.75 84 TRP A O 1
ATOM 664 N N . TYR A 1 85 ? 0.653 10.117 -4.551 1.00 82.62 85 TYR A N 1
ATOM 665 C CA . TYR A 1 85 ? 1.652 11.101 -5.007 1.00 82.62 85 TYR A CA 1
ATOM 666 C C . TYR A 1 85 ? 1.545 12.480 -4.350 1.00 82.62 85 TYR A C 1
ATOM 668 O O . TYR A 1 85 ? 2.500 13.244 -4.379 1.00 82.62 85 TYR A O 1
ATOM 676 N N . ASP A 1 86 ? 0.398 12.808 -3.758 1.00 81.56 86 ASP A N 1
ATOM 677 C CA . ASP A 1 86 ? 0.188 14.043 -2.995 1.00 81.56 86 ASP A CA 1
ATOM 678 C C . ASP A 1 86 ? 0.560 13.899 -1.505 1.00 81.56 86 ASP A C 1
ATOM 680 O O . ASP A 1 86 ? 0.260 14.778 -0.698 1.00 81.56 86 ASP A O 1
ATOM 684 N N . GLY A 1 87 ? 1.179 12.779 -1.116 1.00 79.88 87 GLY A N 1
ATOM 685 C CA . GLY A 1 87 ? 1.464 12.428 0.278 1.00 79.88 87 GLY A CA 1
ATOM 686 C C . GLY A 1 87 ? 0.231 11.958 1.062 1.00 79.88 87 GLY A C 1
ATOM 687 O O . GLY A 1 87 ? 0.307 11.713 2.272 1.00 79.88 87 GLY A O 1
ATOM 688 N N . GLY A 1 88 ? -0.920 11.836 0.394 1.00 85.75 88 GLY A N 1
ATOM 689 C CA . GLY A 1 88 ? -2.152 11.304 0.950 1.00 85.75 88 GLY A CA 1
ATOM 690 C C . GLY A 1 88 ? -2.142 9.781 1.088 1.00 85.75 88 GLY A C 1
ATOM 691 O O . GLY A 1 88 ? -1.262 9.076 0.598 1.00 85.75 88 GLY A O 1
ATOM 692 N N . MET A 1 89 ? -3.173 9.259 1.754 1.00 89.94 89 MET A N 1
ATOM 693 C CA . MET A 1 89 ? -3.405 7.821 1.901 1.00 89.94 89 MET A CA 1
ATOM 694 C C . MET A 1 89 ? -4.778 7.477 1.334 1.00 89.94 89 MET A C 1
ATOM 696 O O . MET A 1 89 ? -5.808 7.921 1.851 1.00 89.94 89 MET A O 1
ATOM 700 N N . LEU A 1 90 ? -4.800 6.660 0.287 1.00 89.94 90 LEU A N 1
ATOM 701 C CA . LEU A 1 90 ? -6.036 6.157 -0.296 1.00 89.94 90 LEU A CA 1
ATOM 702 C C . LEU A 1 90 ? -6.560 4.984 0.522 1.00 89.94 90 LEU A C 1
ATOM 704 O O . LEU A 1 90 ? -5.792 4.123 0.936 1.00 89.94 90 LEU A O 1
ATOM 708 N N . LYS A 1 91 ? -7.883 4.923 0.703 1.00 93.19 91 LYS A N 1
ATOM 709 C CA . LYS A 1 91 ? -8.589 3.779 1.290 1.00 93.19 91 LYS A CA 1
ATOM 710 C C . LYS A 1 91 ? -9.446 3.112 0.224 1.00 93.19 91 LYS A C 1
ATOM 712 O O . LYS A 1 91 ? -10.382 3.718 -0.289 1.00 93.19 91 LYS A O 1
ATOM 717 N N . LEU A 1 92 ? -9.166 1.849 -0.063 1.00 90.31 92 LEU A N 1
ATOM 718 C CA . LEU A 1 92 ? -9.915 1.040 -1.015 1.00 90.31 92 LEU A CA 1
ATOM 719 C C . LEU A 1 92 ? -10.806 0.068 -0.244 1.00 90.31 92 LEU A C 1
ATOM 721 O O . LEU A 1 92 ? -10.337 -0.717 0.583 1.00 90.31 92 LEU A O 1
ATOM 725 N N . VAL A 1 93 ? -12.104 0.134 -0.519 1.00 87.00 93 VAL A N 1
ATOM 726 C CA . VAL A 1 93 ? -13.117 -0.753 0.056 1.00 87.00 93 VAL A CA 1
ATOM 727 C C . VAL A 1 93 ? -13.720 -1.597 -1.058 1.00 87.00 93 VAL A C 1
ATOM 729 O O . VAL A 1 93 ? -13.984 -1.094 -2.150 1.00 87.00 93 VAL A O 1
ATOM 732 N N . ARG A 1 94 ? -13.921 -2.888 -0.793 1.00 80.25 94 ARG A N 1
ATOM 733 C CA . ARG A 1 94 ? -14.635 -3.770 -1.717 1.00 80.25 94 ARG A CA 1
AT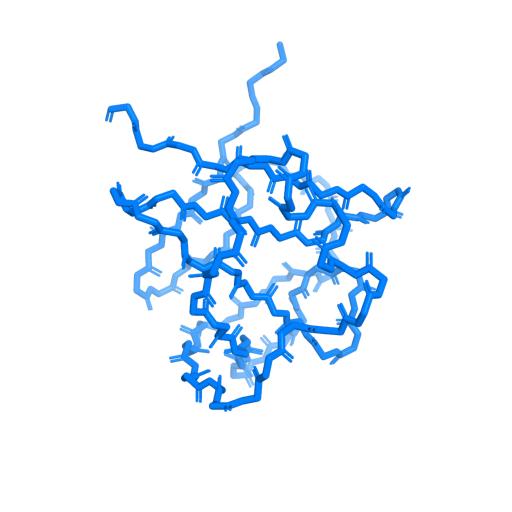OM 734 C C . ARG A 1 94 ? -16.121 -3.406 -1.668 1.00 80.25 94 ARG A C 1
ATOM 736 O O . ARG A 1 94 ? -16.660 -3.264 -0.571 1.00 80.25 94 ARG A O 1
ATOM 743 N N . ARG A 1 95 ? -16.732 -3.195 -2.833 1.00 66.31 95 ARG A N 1
ATOM 744 C CA . ARG A 1 95 ? -18.191 -3.130 -2.975 1.00 66.31 95 ARG A CA 1
ATOM 745 C C . ARG A 1 95 ? -18.736 -4.523 -3.238 1.00 66.31 95 ARG A C 1
ATOM 747 O O . ARG A 1 95 ? -17.995 -5.310 -3.875 1.00 66.31 95 ARG A O 1
#

Secondary structure (DSSP, 8-state):
----EEE-SSBEEESS-S--S---BS-EEEEE-SPPPHHHHHHHHHTT-SSPEEEEEE-SBS--SSSSS-EEEE-GGG-EEEE-TTS-EEEE---